Protein AF-A0A9D1JEL5-F1 (afdb_monomer_lite)

Foldseek 3Di:
DALVVCCVVVVPHSVLVVVCVVLQQPVVQQDPVRDHDPDPVVVVLVVVVVVLVVLVHDSVVNSVVSVCVVVVNADPVNVVVVVVVSVVSSVVVVVVVVVVVVVVVVVVVVVPDD

Sequence (114 aa):
MTKEQASEHFGVSLTKLQFYEAQGLFDCHKQPDGRINYDDELMDYIGIINVLMEAGAEMDTLRKFMQKLMQSAVTKEEKLRYLRKQRKRLLEDIHSKQKFLDQLDYLIFTEEKP

InterPro domains:
  IPR000551 MerR-type HTH domain [PF13411] (1-68)
  IPR009061 Putative DNA-binding domain superfamily [SSF46955] (1-108)

Structure (mmCIF, N/CA/C/O backbone):
data_AF-A0A9D1JEL5-F1
#
_entry.id   AF-A0A9D1JEL5-F1
#
loop_
_atom_site.group_PDB
_atom_site.id
_atom_site.type_symbol
_atom_site.label_atom_id
_atom_site.label_alt_id
_atom_site.label_comp_id
_atom_site.label_asym_id
_atom_site.label_entity_id
_atom_site.label_seq_id
_atom_site.pdbx_PDB_ins_code
_atom_site.Cartn_x
_atom_site.Cartn_y
_atom_site.Cartn_z
_atom_site.occupancy
_atom_site.B_iso_or_equiv
_atom_site.auth_seq_id
_atom_site.auth_comp_id
_atom_site.auth_asym_id
_atom_site.auth_atom_id
_atom_site.pdbx_PDB_model_num
ATOM 1 N N . MET A 1 1 ? -4.332 3.490 -21.611 1.00 89.00 1 MET A N 1
ATOM 2 C CA . MET A 1 1 ? -5.460 4.437 -21.425 1.00 89.00 1 MET A CA 1
ATOM 3 C C . MET A 1 1 ? -4.976 5.713 -20.739 1.00 89.00 1 MET A C 1
ATOM 5 O O . MET A 1 1 ? -3.860 5.716 -20.221 1.00 89.00 1 MET A O 1
ATOM 9 N N . THR A 1 2 ? -5.773 6.793 -20.734 1.00 89.62 2 THR A N 1
ATOM 10 C CA . THR A 1 2 ? -5.482 7.968 -19.884 1.00 89.62 2 THR A CA 1
ATOM 11 C C . THR A 1 2 ? -5.783 7.664 -18.416 1.00 89.62 2 THR A C 1
ATOM 13 O O . THR A 1 2 ? -6.461 6.686 -18.095 1.00 89.62 2 THR A O 1
ATOM 16 N N . LYS A 1 3 ? -5.295 8.515 -17.511 1.00 91.31 3 LYS A N 1
ATOM 17 C CA . LYS A 1 3 ? -5.520 8.374 -16.069 1.00 91.31 3 LYS A CA 1
ATOM 18 C C . LYS A 1 3 ? -7.006 8.454 -15.697 1.00 91.31 3 LYS A C 1
ATOM 20 O O . LYS A 1 3 ? -7.461 7.726 -14.823 1.00 91.31 3 LYS A O 1
ATOM 25 N N . GLU A 1 4 ? -7.763 9.317 -16.369 1.00 93.00 4 GLU A N 1
ATOM 26 C CA . GLU A 1 4 ? -9.205 9.496 -16.169 1.00 93.00 4 GLU A CA 1
ATOM 27 C C . GLU A 1 4 ? -9.963 8.232 -16.583 1.00 93.00 4 GLU A C 1
ATOM 29 O O . GLU A 1 4 ? -10.760 7.708 -15.809 1.00 93.00 4 GLU A O 1
ATOM 34 N N . GLN A 1 5 ? -9.631 7.688 -17.757 1.00 91.25 5 GLN A N 1
ATOM 35 C CA . GLN A 1 5 ? -10.207 6.437 -18.252 1.00 91.25 5 GLN A CA 1
ATOM 36 C C . GLN A 1 5 ? -9.872 5.260 -17.329 1.00 91.25 5 GLN A C 1
ATOM 38 O O . GLN A 1 5 ? -10.727 4.423 -17.060 1.00 91.25 5 GLN A O 1
ATOM 43 N N . ALA A 1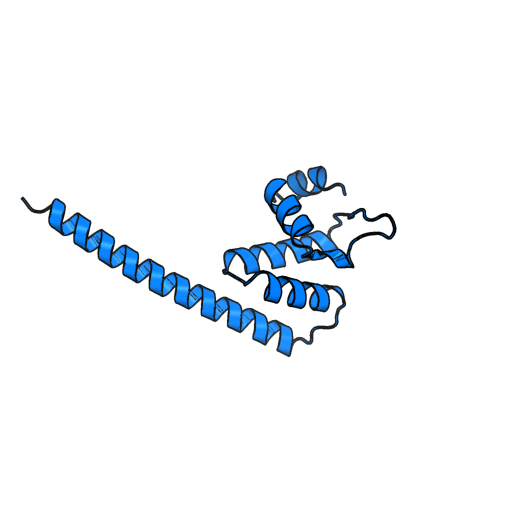 6 ? -8.640 5.195 -16.819 1.00 90.69 6 ALA A N 1
ATOM 44 C CA . ALA A 1 6 ? -8.238 4.166 -15.864 1.00 90.69 6 ALA A CA 1
ATOM 45 C C . ALA A 1 6 ? -8.978 4.286 -14.527 1.00 90.69 6 ALA A C 1
ATOM 47 O O . ALA A 1 6 ? -9.378 3.275 -13.951 1.00 90.69 6 ALA A O 1
ATOM 48 N N . SER A 1 7 ? -9.200 5.514 -14.050 1.00 92.69 7 SER A N 1
ATOM 49 C CA . SER A 1 7 ? -9.979 5.757 -12.837 1.00 92.69 7 SER A CA 1
ATOM 50 C C . SER A 1 7 ? -11.408 5.225 -12.966 1.00 92.69 7 SER A C 1
ATOM 52 O O . SER A 1 7 ? -11.887 4.529 -12.072 1.00 92.69 7 SER A O 1
ATOM 54 N N . GLU A 1 8 ? -12.056 5.502 -14.097 1.00 90.94 8 GLU A N 1
ATOM 55 C CA . GLU A 1 8 ? -13.419 5.054 -14.385 1.00 90.94 8 GLU A CA 1
ATOM 56 C C . GLU A 1 8 ? -13.501 3.535 -14.592 1.00 90.94 8 GLU A C 1
ATOM 58 O O . GLU A 1 8 ? -14.354 2.876 -14.003 1.00 90.94 8 GLU A O 1
ATOM 63 N N . HIS A 1 9 ? -12.583 2.962 -15.373 1.00 87.06 9 HIS A N 1
ATOM 64 C CA . HIS A 1 9 ? -12.621 1.547 -15.740 1.00 87.06 9 HIS A CA 1
ATOM 65 C C . HIS A 1 9 ? -12.314 0.603 -14.568 1.00 87.06 9 HIS A C 1
ATOM 67 O O . HIS A 1 9 ? -12.937 -0.448 -14.443 1.00 87.06 9 HIS A O 1
ATOM 73 N N . PHE A 1 10 ? -11.371 0.974 -13.696 1.00 84.81 10 PHE A N 1
ATOM 74 C CA . PHE A 1 10 ? -10.895 0.109 -12.609 1.00 84.81 10 PHE A CA 1
ATOM 75 C C . PHE A 1 10 ? -11.403 0.530 -11.221 1.00 84.81 10 PHE A C 1
ATOM 77 O O . PHE A 1 10 ? -11.057 -0.099 -10.221 1.00 84.81 10 PHE A O 1
ATOM 84 N N . GLY A 1 11 ? -12.195 1.605 -11.128 1.00 85.38 11 GLY A N 1
ATOM 85 C CA . GLY A 1 11 ? -12.774 2.082 -9.868 1.00 85.38 11 GLY A CA 1
ATOM 86 C C . GLY A 1 11 ? -11.756 2.631 -8.859 1.00 85.38 11 GLY A C 1
ATOM 87 O O . GLY A 1 11 ? -12.063 2.766 -7.674 1.00 85.38 11 GLY A O 1
ATOM 88 N N . VAL A 1 12 ? -10.534 2.949 -9.297 1.00 87.31 12 VAL A N 1
ATOM 89 C CA . VAL A 1 12 ? -9.517 3.607 -8.463 1.00 87.31 12 VAL A CA 1
ATOM 90 C C . VAL A 1 12 ? -9.698 5.111 -8.584 1.00 87.31 12 VAL A C 1
ATOM 92 O O . VAL A 1 12 ? -9.738 5.635 -9.691 1.00 87.31 12 VAL A O 1
ATOM 95 N N . SER A 1 13 ? -9.786 5.842 -7.472 1.00 92.88 13 SER A N 1
ATOM 96 C CA . SER A 1 13 ? -10.026 7.287 -7.545 1.00 92.88 13 SER A CA 1
ATOM 97 C C . SER A 1 13 ? -8.886 8.029 -8.252 1.00 92.88 13 SER A C 1
ATOM 99 O O . SER A 1 13 ? -7.703 7.734 -8.051 1.00 92.88 13 SER A O 1
ATOM 101 N N . LEU A 1 14 ? -9.240 9.050 -9.037 1.00 94.25 14 LEU A N 1
ATOM 102 C CA . LEU A 1 14 ? -8.273 9.881 -9.756 1.00 94.25 14 LEU A CA 1
ATOM 103 C C . LEU A 1 14 ? -7.215 10.474 -8.811 1.00 94.25 14 LEU A C 1
ATOM 105 O O . LEU A 1 14 ? -6.029 10.497 -9.138 1.00 94.25 14 LEU A O 1
ATOM 109 N N . THR A 1 15 ? -7.625 10.880 -7.608 1.00 94.88 15 THR A N 1
ATOM 110 C CA . THR A 1 15 ? -6.732 11.404 -6.567 1.00 94.88 15 THR A CA 1
ATOM 111 C C . THR A 1 15 ? -5.711 10.366 -6.098 1.00 94.88 15 THR A C 1
ATOM 113 O O . THR A 1 15 ? -4.547 10.712 -5.908 1.00 94.88 15 THR A O 1
ATOM 116 N N . LYS A 1 16 ? -6.098 9.087 -5.951 1.00 93.38 16 LYS A N 1
ATOM 117 C CA . LYS A 1 16 ? -5.151 8.012 -5.608 1.00 93.38 16 LYS A CA 1
ATOM 118 C C . LYS A 1 16 ? -4.128 7.807 -6.723 1.00 93.38 16 LYS A C 1
ATOM 120 O O . LYS A 1 16 ? -2.936 7.734 -6.438 1.00 93.38 16 LYS A O 1
ATOM 125 N N . LEU A 1 17 ? -4.570 7.783 -7.982 1.00 93.81 17 LEU A N 1
ATOM 126 C CA . LEU A 1 17 ? -3.667 7.647 -9.130 1.00 93.81 17 LEU A CA 1
ATOM 127 C C . LEU A 1 17 ? -2.674 8.813 -9.216 1.00 93.81 17 LEU A C 1
ATOM 129 O O . LEU A 1 17 ? -1.477 8.582 -9.366 1.00 93.81 17 LEU A O 1
ATOM 133 N N . GLN A 1 18 ? -3.153 10.051 -9.054 1.00 94.00 18 GLN A N 1
ATOM 134 C CA . GLN A 1 18 ? -2.310 11.252 -9.003 1.00 94.00 18 GLN A CA 1
ATOM 135 C C . GLN A 1 18 ? -1.302 11.197 -7.855 1.00 94.00 18 GLN A C 1
ATOM 137 O O . GLN A 1 18 ? -0.140 11.554 -8.032 1.00 94.00 18 GLN A O 1
ATOM 142 N N . PHE A 1 19 ? -1.733 10.736 -6.681 1.00 95.00 19 PHE A N 1
ATOM 143 C CA . PHE A 1 19 ? -0.851 10.585 -5.534 1.00 95.00 19 PHE A CA 1
ATOM 144 C C . PHE A 1 19 ? 0.247 9.549 -5.803 1.00 95.00 19 PHE A C 1
ATOM 146 O O . PHE A 1 19 ? 1.420 9.843 -5.593 1.00 95.00 19 PHE A O 1
ATOM 153 N N . TYR A 1 20 ? -0.094 8.365 -6.315 1.00 95.00 20 TYR A N 1
ATOM 154 C CA . TYR A 1 20 ? 0.896 7.328 -6.621 1.00 95.00 20 TYR A CA 1
ATOM 155 C C . TYR A 1 20 ? 1.884 7.753 -7.713 1.00 95.00 20 TYR A C 1
ATOM 157 O O . TYR A 1 20 ? 3.078 7.470 -7.598 1.00 95.00 20 TYR A O 1
ATOM 165 N N . GLU A 1 21 ? 1.398 8.474 -8.725 1.00 93.81 21 GLU A N 1
ATOM 166 C CA . GLU A 1 21 ? 2.217 9.084 -9.774 1.00 93.81 21 GLU A CA 1
ATOM 167 C C . GLU A 1 21 ? 3.196 10.115 -9.188 1.00 93.81 21 GLU A C 1
ATOM 169 O O . GLU A 1 21 ? 4.397 10.038 -9.434 1.00 93.81 21 GLU A O 1
ATOM 174 N N . ALA A 1 22 ? 2.718 11.031 -8.338 1.00 94.00 22 ALA A N 1
ATOM 175 C CA . ALA A 1 22 ? 3.558 12.032 -7.674 1.00 94.00 22 ALA A CA 1
ATOM 176 C C . ALA A 1 22 ? 4.598 11.407 -6.727 1.00 94.00 22 ALA A C 1
ATOM 178 O O . ALA A 1 22 ? 5.690 11.943 -6.550 1.00 94.00 22 ALA A O 1
ATOM 179 N N . GLN A 1 23 ? 4.273 10.258 -6.129 1.00 95.19 23 GLN A N 1
ATOM 180 C CA . GLN A 1 23 ? 5.198 9.482 -5.305 1.00 95.19 23 GLN A CA 1
ATOM 181 C C . GLN A 1 23 ? 6.134 8.578 -6.118 1.00 95.19 23 GLN A C 1
ATOM 183 O O . GLN A 1 23 ? 6.950 7.877 -5.517 1.00 95.19 23 GLN A O 1
ATOM 188 N N . GLY A 1 24 ? 6.041 8.574 -7.449 1.00 94.25 24 GLY A N 1
ATOM 189 C CA . GLY A 1 24 ? 6.926 7.828 -8.340 1.00 94.25 24 GLY A CA 1
ATOM 190 C C . GLY A 1 24 ? 6.837 6.307 -8.195 1.00 94.25 24 GLY A C 1
ATOM 191 O O . GLY A 1 24 ? 7.835 5.610 -8.373 1.00 94.25 24 GLY A O 1
ATOM 192 N N . LEU A 1 25 ? 5.670 5.771 -7.816 1.00 95.81 25 LEU A N 1
ATOM 193 C CA . LEU A 1 25 ? 5.502 4.340 -7.512 1.00 95.81 25 LEU A CA 1
ATOM 194 C C . LEU A 1 25 ? 5.556 3.423 -8.742 1.00 95.81 25 LEU A C 1
ATOM 196 O O . LEU A 1 25 ? 5.749 2.219 -8.591 1.00 95.81 25 LEU A O 1
ATOM 200 N N . PHE A 1 26 ? 5.405 3.991 -9.935 1.00 94.19 26 PHE A N 1
ATOM 201 C CA . PHE A 1 26 ? 5.440 3.290 -11.220 1.00 94.19 26 PHE A CA 1
ATOM 202 C C . PHE A 1 26 ? 6.206 4.092 -12.282 1.00 94.19 26 PHE A C 1
ATOM 204 O O . PHE A 1 26 ? 5.913 4.019 -13.471 1.00 94.19 26 PHE A O 1
ATOM 211 N N . ASP A 1 27 ? 7.218 4.858 -11.866 1.00 91.00 27 ASP A N 1
ATOM 212 C CA . ASP A 1 27 ? 7.997 5.713 -12.772 1.00 91.00 27 ASP A CA 1
ATOM 213 C C . ASP A 1 27 ? 8.724 4.945 -13.882 1.00 91.00 27 ASP A C 1
ATOM 215 O O . ASP A 1 27 ? 9.002 5.513 -14.933 1.00 91.00 27 ASP A O 1
ATOM 219 N N . CYS A 1 28 ? 8.989 3.649 -13.703 1.00 85.75 28 CYS A N 1
ATOM 220 C CA . CYS A 1 28 ? 9.545 2.807 -14.763 1.00 85.75 28 CYS A CA 1
ATOM 221 C C . CYS A 1 28 ? 8.559 2.510 -15.906 1.00 85.75 28 CYS A C 1
ATOM 223 O O . CYS A 1 28 ? 8.998 2.018 -16.940 1.00 85.75 28 CYS A O 1
ATOM 225 N N . HIS A 1 29 ? 7.269 2.827 -15.747 1.00 86.88 29 HIS A N 1
ATOM 226 C CA . HIS A 1 29 ? 6.264 2.783 -16.816 1.00 86.88 29 HIS A CA 1
ATOM 227 C C . HIS A 1 29 ? 6.051 4.141 -17.510 1.00 86.88 29 HIS A C 1
ATOM 229 O O . HIS A 1 29 ? 5.190 4.256 -18.384 1.00 86.88 29 HIS A O 1
ATOM 235 N N . LYS A 1 30 ? 6.828 5.178 -17.158 1.00 89.94 30 LYS A N 1
ATOM 236 C CA . LYS A 1 30 ? 6.840 6.433 -17.921 1.00 89.94 30 LYS A CA 1
ATOM 237 C C . LYS A 1 30 ? 7.426 6.193 -19.311 1.00 89.94 30 LYS A C 1
ATOM 239 O O . LYS A 1 30 ? 8.498 5.610 -19.468 1.00 89.94 30 LYS A O 1
ATOM 244 N N . GLN A 1 31 ? 6.721 6.680 -20.320 1.00 88.19 31 GLN A N 1
ATOM 245 C CA . GLN A 1 31 ? 7.180 6.743 -21.698 1.00 88.19 31 GLN A CA 1
ATOM 246 C C . GLN A 1 31 ? 8.330 7.760 -21.833 1.00 88.19 31 GLN A C 1
ATOM 248 O O . GLN A 1 31 ? 8.502 8.617 -20.960 1.00 88.19 31 GLN A O 1
ATOM 253 N N . PRO A 1 32 ? 9.114 7.717 -22.929 1.00 87.94 32 PRO A N 1
ATOM 254 C CA . PRO A 1 32 ? 10.216 8.658 -23.148 1.00 87.94 32 PRO A CA 1
ATOM 255 C C . PRO A 1 32 ? 9.805 10.139 -23.142 1.00 87.94 32 PRO A C 1
ATOM 257 O O . PRO A 1 32 ? 10.627 10.999 -22.838 1.00 87.94 32 PRO A O 1
ATOM 260 N N . ASP A 1 33 ? 8.545 10.442 -23.463 1.00 89.94 33 ASP A N 1
ATOM 261 C CA . ASP A 1 33 ? 7.970 11.792 -23.429 1.00 89.94 33 ASP A CA 1
ATOM 262 C C . ASP A 1 33 ? 7.458 12.210 -22.032 1.00 89.94 33 ASP A C 1
ATOM 264 O O . ASP A 1 33 ? 6.923 13.306 -21.863 1.00 89.94 33 ASP A O 1
ATOM 268 N N . GLY A 1 34 ? 7.620 11.343 -21.028 1.00 85.06 34 GLY A N 1
ATOM 269 C CA . GLY A 1 34 ? 7.200 11.551 -19.646 1.00 85.06 34 GLY A CA 1
ATOM 270 C C . GLY A 1 34 ? 5.748 11.173 -19.347 1.00 85.06 34 GLY A C 1
ATOM 271 O O . GLY A 1 34 ? 5.342 11.264 -18.187 1.00 85.06 34 GLY A O 1
ATOM 272 N N . ARG A 1 35 ? 4.960 10.743 -20.342 1.00 88.69 35 ARG A N 1
ATOM 273 C CA . ARG A 1 35 ? 3.569 10.310 -20.139 1.00 88.69 35 ARG A CA 1
ATOM 274 C C . ARG A 1 35 ? 3.495 8.893 -19.586 1.00 88.69 35 ARG A C 1
ATOM 276 O O . ARG A 1 35 ? 4.423 8.105 -19.723 1.00 88.69 35 ARG A O 1
ATOM 283 N N . ILE A 1 36 ? 2.362 8.553 -18.981 1.00 90.81 36 ILE A N 1
ATOM 284 C CA . ILE A 1 36 ? 2.100 7.215 -18.445 1.00 90.81 36 ILE A CA 1
ATOM 285 C C . ILE A 1 36 ? 0.922 6.622 -19.204 1.00 90.81 36 ILE A C 1
ATOM 287 O O . ILE A 1 36 ? -0.148 7.230 -19.278 1.00 90.81 36 ILE A O 1
ATOM 291 N N . ASN A 1 37 ? 1.129 5.438 -19.776 1.00 90.19 37 ASN A N 1
ATOM 292 C CA . ASN A 1 37 ? 0.048 4.646 -20.339 1.00 90.19 37 ASN A CA 1
ATOM 293 C C . ASN A 1 37 ? -0.516 3.742 -19.243 1.00 90.19 37 ASN A C 1
ATOM 295 O O . ASN A 1 37 ? 0.185 2.871 -18.746 1.00 90.19 37 ASN A O 1
ATOM 299 N N . TYR A 1 38 ? -1.781 3.946 -18.882 1.00 91.75 38 TYR A N 1
ATOM 300 C CA . TYR A 1 38 ? -2.494 3.058 -17.967 1.00 91.75 38 TYR A CA 1
ATOM 301 C C . TYR A 1 38 ? -3.051 1.876 -18.756 1.00 91.75 38 TYR A C 1
ATOM 303 O O . TYR A 1 38 ? -4.184 1.931 -19.233 1.00 91.75 38 TYR A O 1
ATOM 311 N N . ASP A 1 39 ? -2.212 0.885 -19.023 1.00 92.12 39 ASP A N 1
ATOM 312 C CA . ASP A 1 39 ? -2.608 -0.410 -19.579 1.00 92.12 39 ASP A CA 1
ATOM 313 C C . ASP A 1 39 ? -2.920 -1.417 -18.466 1.00 92.12 39 ASP A C 1
ATOM 315 O O . ASP A 1 39 ? -2.723 -1.142 -17.282 1.00 92.12 39 ASP A O 1
ATOM 319 N N . ASP A 1 40 ? -3.434 -2.582 -18.854 1.00 91.31 40 ASP A N 1
ATOM 320 C CA . ASP A 1 40 ? -3.851 -3.627 -17.917 1.00 91.31 40 ASP A CA 1
ATOM 321 C C . ASP A 1 40 ? -2.695 -4.081 -17.007 1.00 91.31 40 ASP A C 1
ATOM 323 O O . ASP A 1 40 ? -2.895 -4.294 -15.812 1.00 91.31 40 ASP A O 1
ATOM 327 N N . GLU A 1 41 ? -1.468 -4.138 -17.535 1.00 92.94 41 GLU A N 1
ATOM 328 C CA . GLU A 1 41 ? -0.274 -4.497 -16.764 1.00 92.94 41 GLU A CA 1
ATOM 329 C C . GLU A 1 41 ? 0.029 -3.464 -15.669 1.00 92.94 41 GLU A C 1
ATOM 331 O O . GLU A 1 41 ? 0.211 -3.825 -14.500 1.00 92.94 41 GLU A O 1
ATOM 336 N N . LEU A 1 42 ? 0.035 -2.166 -15.999 1.00 94.19 42 LEU A N 1
ATOM 337 C CA . LEU A 1 42 ? 0.198 -1.127 -14.983 1.00 94.19 42 LEU A CA 1
ATOM 338 C C . LEU A 1 42 ? -0.926 -1.191 -13.938 1.00 94.19 42 LEU A C 1
ATOM 340 O O . LEU A 1 42 ? -0.685 -0.955 -12.749 1.00 94.19 42 LEU A O 1
ATOM 344 N N . MET A 1 43 ? -2.146 -1.528 -14.351 1.00 93.56 43 MET A N 1
ATOM 345 C CA . MET A 1 43 ? -3.285 -1.616 -13.442 1.00 93.56 43 MET A CA 1
ATOM 346 C C . MET A 1 43 ? -3.185 -2.798 -12.473 1.00 93.56 43 MET A C 1
ATOM 348 O O . MET A 1 43 ? -3.492 -2.622 -11.288 1.00 93.56 43 MET A O 1
ATOM 352 N N . ASP A 1 44 ? -2.641 -3.938 -12.899 1.00 93.56 44 ASP A N 1
ATOM 353 C CA . ASP A 1 44 ? -2.292 -5.045 -11.999 1.00 93.56 44 ASP A CA 1
ATOM 354 C C . ASP A 1 44 ? -1.292 -4.594 -10.922 1.00 93.56 44 ASP A C 1
ATOM 356 O O . ASP A 1 44 ? -1.456 -4.873 -9.725 1.00 93.56 44 ASP A O 1
ATOM 360 N N . TYR A 1 45 ? -0.272 -3.822 -11.312 1.00 95.44 45 TYR A N 1
ATOM 361 C CA . TYR A 1 45 ? 0.680 -3.258 -10.358 1.00 95.44 45 TYR A CA 1
ATOM 362 C C . TYR A 1 45 ? 0.057 -2.217 -9.425 1.00 95.44 45 TYR A C 1
ATOM 364 O O . TYR A 1 45 ? 0.399 -2.182 -8.239 1.00 95.44 45 TYR A O 1
ATOM 372 N N . ILE A 1 46 ? -0.868 -1.390 -9.914 1.00 95.38 46 ILE A N 1
ATOM 373 C CA . ILE A 1 46 ? -1.612 -0.435 -9.083 1.00 95.38 46 ILE A CA 1
ATOM 374 C C . ILE A 1 46 ? -2.468 -1.170 -8.047 1.00 95.38 46 ILE A C 1
ATOM 376 O O . ILE A 1 46 ? -2.537 -0.727 -6.899 1.00 95.38 46 ILE A O 1
ATOM 380 N N . GLY A 1 47 ? -3.043 -2.326 -8.389 1.00 94.19 47 GLY A N 1
ATOM 381 C CA . GLY A 1 47 ? -3.720 -3.196 -7.426 1.00 94.19 47 GLY A CA 1
ATOM 382 C C . GLY A 1 47 ? -2.797 -3.618 -6.277 1.00 94.19 47 GLY A C 1
ATOM 383 O O . GLY A 1 47 ? -3.155 -3.496 -5.102 1.00 94.19 47 GLY A O 1
ATOM 384 N N . ILE A 1 48 ? -1.566 -4.030 -6.601 1.00 95.38 48 ILE A N 1
ATOM 385 C CA . ILE A 1 48 ? -0.539 -4.371 -5.604 1.00 95.38 48 ILE A CA 1
ATOM 386 C C . ILE A 1 48 ? -0.179 -3.147 -4.751 1.00 95.38 48 ILE A C 1
ATOM 388 O O . ILE A 1 48 ? -0.138 -3.251 -3.524 1.00 95.38 48 ILE A O 1
ATOM 392 N N . ILE A 1 49 ? 0.048 -1.986 -5.373 1.00 95.94 49 ILE A N 1
ATOM 393 C CA . ILE A 1 49 ? 0.341 -0.727 -4.672 1.00 95.94 49 ILE A CA 1
ATOM 394 C C . ILE A 1 49 ? -0.763 -0.401 -3.670 1.00 95.94 49 ILE A C 1
ATOM 396 O O . ILE A 1 49 ? -0.460 -0.100 -2.517 1.00 95.94 49 ILE A O 1
ATOM 400 N N . ASN A 1 50 ? -2.026 -0.496 -4.086 1.00 94.00 50 ASN A N 1
ATOM 401 C CA . ASN A 1 50 ? -3.169 -0.162 -3.248 1.00 94.00 50 ASN A CA 1
ATOM 402 C C . ASN A 1 50 ? -3.218 -1.076 -2.013 1.00 94.00 50 ASN A C 1
ATOM 404 O O . ASN A 1 50 ? -3.251 -0.580 -0.893 1.00 94.00 50 ASN A O 1
ATOM 408 N N . VAL A 1 51 ? -3.093 -2.398 -2.188 1.00 94.31 51 VAL A N 1
ATOM 409 C CA . VAL A 1 51 ? -3.056 -3.346 -1.056 1.00 94.31 51 VAL A CA 1
ATOM 410 C C . VAL A 1 51 ? -1.912 -3.035 -0.091 1.00 94.31 51 VAL A C 1
ATOM 412 O O . VAL A 1 51 ? -2.102 -3.057 1.122 1.00 94.31 51 VAL A O 1
ATOM 415 N N . LEU A 1 52 ? -0.716 -2.745 -0.606 1.00 95.94 52 LEU A N 1
ATOM 416 C CA . LEU A 1 52 ? 0.452 -2.491 0.236 1.00 95.94 52 LEU A CA 1
ATOM 417 C C . LEU A 1 52 ? 0.348 -1.156 0.975 1.00 95.94 52 LEU A C 1
ATOM 419 O O . LEU A 1 52 ? 0.709 -1.091 2.147 1.00 95.94 52 LEU A O 1
ATOM 423 N N . MET A 1 53 ? -0.171 -0.117 0.322 1.00 93.81 53 MET A N 1
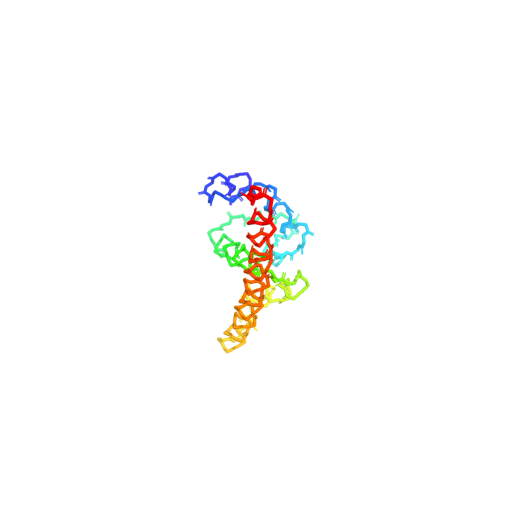ATOM 424 C CA . MET A 1 53 ? -0.433 1.181 0.943 1.00 93.81 53 MET A CA 1
ATOM 425 C C . MET A 1 53 ? -1.456 1.071 2.075 1.00 93.81 53 MET A C 1
ATOM 427 O O . MET A 1 53 ? -1.189 1.556 3.171 1.00 93.81 53 MET A O 1
ATOM 431 N N . GLU A 1 54 ? -2.578 0.385 1.845 1.00 90.88 54 GLU A N 1
ATOM 432 C CA . GLU A 1 54 ? -3.618 0.168 2.864 1.00 90.88 54 GLU A CA 1
ATOM 433 C C . GLU A 1 54 ? -3.123 -0.745 4.003 1.00 90.88 54 GLU A C 1
ATOM 435 O O . GLU A 1 54 ? -3.491 -0.563 5.160 1.00 90.88 54 GLU A O 1
ATOM 440 N N . ALA A 1 55 ? -2.203 -1.676 3.716 1.00 92.31 55 ALA A N 1
ATOM 441 C CA . ALA A 1 55 ? -1.496 -2.460 4.735 1.00 92.31 55 ALA A CA 1
ATOM 442 C C . ALA A 1 55 ? -0.451 -1.645 5.529 1.00 92.31 55 ALA A C 1
ATOM 444 O O . ALA A 1 55 ? 0.251 -2.192 6.386 1.00 92.31 55 ALA A O 1
ATOM 445 N N . GLY A 1 56 ? -0.319 -0.349 5.236 1.00 91.25 56 GLY A N 1
ATOM 446 C CA . GLY A 1 56 ? 0.583 0.567 5.916 1.00 91.25 56 GLY A CA 1
ATOM 447 C C . GLY A 1 56 ? 2.029 0.460 5.448 1.00 91.25 56 GLY A C 1
ATOM 448 O O . GLY A 1 56 ? 2.929 0.719 6.239 1.00 91.25 56 GLY A O 1
ATOM 449 N N . ALA A 1 57 ? 2.310 0.053 4.208 1.00 95.12 57 ALA A N 1
ATOM 450 C CA . ALA A 1 57 ? 3.676 0.053 3.690 1.00 95.12 57 ALA A CA 1
ATOM 451 C C . ALA A 1 57 ? 4.286 1.465 3.727 1.00 95.12 57 ALA A C 1
ATOM 453 O O . ALA A 1 57 ? 3.639 2.467 3.436 1.00 95.12 57 ALA A O 1
ATOM 454 N N . GLU A 1 58 ? 5.567 1.549 4.088 1.00 94.69 58 GLU A N 1
ATOM 455 C CA . GLU A 1 58 ? 6.291 2.819 4.074 1.00 94.69 58 GLU A CA 1
ATOM 456 C C . GLU A 1 58 ? 6.651 3.202 2.638 1.00 94.69 58 GLU A C 1
ATOM 458 O O . GLU A 1 58 ? 7.203 2.372 1.906 1.00 94.69 58 GLU A O 1
ATOM 463 N N . MET A 1 59 ? 6.392 4.459 2.272 1.00 94.75 59 MET A N 1
ATOM 464 C CA . MET A 1 59 ? 6.468 4.953 0.896 1.00 94.75 59 MET A CA 1
ATOM 465 C C . MET A 1 59 ? 7.800 4.633 0.207 1.00 94.75 59 MET A C 1
ATOM 467 O O . MET A 1 59 ? 7.811 4.037 -0.868 1.00 94.75 59 MET A O 1
ATOM 471 N N . ASP A 1 60 ? 8.930 4.931 0.849 1.00 94.62 60 ASP A N 1
ATOM 472 C CA . ASP A 1 60 ? 10.253 4.691 0.260 1.00 94.62 60 ASP A CA 1
ATOM 473 C C . ASP A 1 60 ? 10.548 3.202 0.059 1.00 94.62 60 ASP A C 1
ATOM 475 O O . ASP A 1 60 ? 11.164 2.796 -0.933 1.00 94.62 60 ASP A O 1
ATOM 479 N N . THR A 1 61 ? 10.102 2.360 0.994 1.00 95.06 61 THR A N 1
ATOM 480 C CA . THR A 1 61 ? 10.276 0.907 0.881 1.00 95.06 61 THR A CA 1
ATOM 481 C C . THR A 1 61 ? 9.376 0.318 -0.197 1.00 95.06 61 THR A C 1
ATOM 483 O O . THR A 1 61 ? 9.802 -0.594 -0.906 1.00 95.06 61 THR A O 1
ATOM 486 N N . LEU A 1 62 ? 8.157 0.848 -0.338 1.00 96.62 62 LEU A N 1
ATOM 487 C CA . LEU A 1 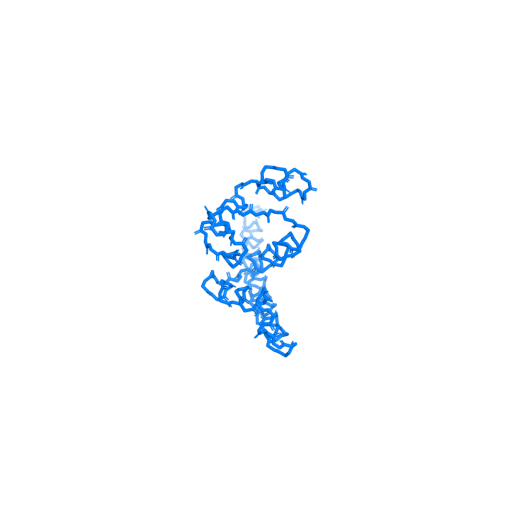62 ? 7.208 0.458 -1.370 1.00 96.62 62 LEU A CA 1
ATOM 488 C C . LEU A 1 62 ? 7.721 0.859 -2.750 1.00 96.62 62 LEU A C 1
ATOM 490 O O . LEU A 1 62 ? 7.791 0.003 -3.625 1.00 96.62 62 LEU A O 1
ATOM 494 N N . ARG A 1 63 ? 8.174 2.106 -2.927 1.00 96.12 63 ARG A N 1
ATOM 495 C CA . ARG A 1 63 ? 8.743 2.598 -4.190 1.00 96.12 63 ARG A CA 1
ATOM 496 C C . ARG A 1 63 ? 9.881 1.704 -4.679 1.00 96.12 63 ARG A C 1
ATOM 498 O O . ARG A 1 63 ? 9.850 1.226 -5.808 1.00 96.12 63 ARG A O 1
ATOM 505 N N . LYS A 1 64 ? 10.856 1.410 -3.808 1.00 94.75 64 LYS A N 1
ATOM 506 C CA . LYS A 1 64 ? 11.994 0.531 -4.141 1.00 94.75 64 LYS A CA 1
ATOM 507 C C . LYS A 1 64 ? 11.550 -0.890 -4.488 1.00 94.75 64 LYS A C 1
ATOM 509 O O . LYS A 1 64 ? 12.132 -1.516 -5.371 1.00 94.75 64 LYS A O 1
ATOM 514 N N . PHE A 1 65 ? 10.552 -1.417 -3.779 1.00 96.06 65 PHE A N 1
ATOM 515 C CA . PHE A 1 65 ? 10.003 -2.741 -4.057 1.00 96.06 65 PHE A CA 1
ATOM 516 C C . PHE A 1 65 ? 9.290 -2.783 -5.414 1.00 96.06 65 PHE A C 1
ATOM 518 O O . PHE A 1 65 ? 9.591 -3.667 -6.212 1.00 96.06 65 PHE A O 1
ATOM 525 N N . MET A 1 66 ? 8.412 -1.816 -5.698 1.00 96.06 66 MET A N 1
ATOM 526 C CA . MET A 1 66 ? 7.662 -1.743 -6.955 1.00 96.06 66 MET A CA 1
ATOM 527 C C . MET A 1 66 ? 8.580 -1.547 -8.158 1.00 96.06 66 MET A C 1
ATOM 529 O O . MET A 1 66 ? 8.431 -2.265 -9.141 1.00 96.06 66 MET A O 1
ATOM 533 N N . GLN A 1 67 ? 9.594 -0.684 -8.043 1.00 94.50 67 GLN A N 1
ATOM 534 C CA . GLN A 1 67 ? 10.599 -0.495 -9.090 1.00 94.50 67 GLN A CA 1
ATOM 535 C C . GLN A 1 67 ? 11.265 -1.821 -9.478 1.00 94.50 67 GLN A C 1
ATOM 537 O O . GLN A 1 67 ? 11.325 -2.167 -10.655 1.00 94.50 67 GLN A O 1
ATOM 542 N N . LYS A 1 68 ? 11.734 -2.599 -8.494 1.00 94.94 68 LYS A N 1
ATOM 543 C CA . LYS A 1 68 ? 12.330 -3.912 -8.772 1.00 94.94 68 LYS A CA 1
ATOM 544 C C . LYS A 1 68 ? 11.300 -4.898 -9.322 1.00 94.94 68 LYS A C 1
ATOM 546 O O . LYS A 1 68 ? 11.641 -5.711 -10.174 1.00 94.94 68 LYS A O 1
ATOM 551 N N . LEU A 1 69 ? 10.069 -4.868 -8.805 1.00 94.81 69 LEU A N 1
ATOM 552 C CA . LEU A 1 69 ? 9.009 -5.799 -9.186 1.00 94.81 69 LEU A CA 1
ATOM 553 C C . LEU A 1 69 ? 8.624 -5.632 -10.662 1.00 94.81 69 LEU A C 1
ATOM 555 O O . LEU A 1 69 ? 8.539 -6.629 -11.371 1.00 94.81 69 LEU A O 1
ATOM 559 N N . MET A 1 70 ? 8.447 -4.391 -11.117 1.00 94.00 70 MET A N 1
ATOM 560 C CA . MET A 1 70 ? 8.128 -4.048 -12.509 1.00 94.00 70 MET A CA 1
ATOM 561 C C . MET A 1 70 ? 9.299 -4.338 -13.457 1.00 94.00 70 MET A C 1
ATOM 563 O O . MET A 1 70 ? 9.106 -4.733 -14.598 1.00 94.00 70 MET A O 1
ATOM 567 N N . GLN A 1 71 ? 10.537 -4.233 -12.970 1.00 92.88 71 GLN A N 1
ATOM 568 C CA . GLN A 1 71 ? 11.736 -4.612 -13.728 1.00 92.88 71 GLN A CA 1
ATOM 569 C C . GLN A 1 71 ? 12.012 -6.125 -13.725 1.00 92.88 71 GLN A C 1
ATOM 571 O O . GLN A 1 71 ? 13.072 -6.552 -14.176 1.00 92.88 71 GLN A O 1
ATOM 576 N N . SER A 1 72 ? 11.105 -6.947 -13.178 1.00 91.88 72 SER A N 1
ATOM 577 C CA . SER A 1 72 ? 11.304 -8.395 -13.003 1.00 91.88 72 SER A CA 1
ATOM 578 C C . SER A 1 72 ? 12.589 -8.763 -12.236 1.00 91.88 72 SER A C 1
ATOM 580 O O . SER A 1 72 ? 13.111 -9.868 -12.353 1.00 91.88 72 SER A O 1
ATOM 582 N N . ALA A 1 73 ? 13.089 -7.846 -11.402 1.00 93.06 73 ALA A N 1
ATOM 583 C CA . ALA A 1 73 ? 14.328 -7.975 -10.636 1.00 93.06 73 ALA A CA 1
ATOM 584 C C . ALA A 1 73 ? 14.098 -8.476 -9.196 1.00 93.06 73 ALA A C 1
ATOM 586 O O . ALA A 1 73 ? 14.983 -8.370 -8.347 1.00 93.06 73 ALA A O 1
ATOM 587 N N . VAL A 1 74 ? 12.895 -8.977 -8.895 1.00 93.06 74 VAL A N 1
ATOM 588 C CA . VAL A 1 74 ? 12.518 -9.514 -7.580 1.00 93.06 74 VAL A CA 1
ATOM 589 C C . VAL A 1 74 ? 12.332 -11.016 -7.688 1.00 93.06 74 VAL A C 1
ATOM 591 O O . VAL A 1 74 ? 11.470 -11.501 -8.419 1.00 93.06 74 VAL A O 1
ATOM 594 N N . THR A 1 75 ? 13.091 -11.762 -6.896 1.00 95.62 75 THR A N 1
ATOM 595 C CA . THR A 1 75 ? 12.894 -13.208 -6.768 1.00 95.62 75 THR A CA 1
ATOM 596 C C . THR A 1 75 ? 11.595 -13.532 -6.020 1.00 95.62 75 THR A C 1
ATOM 598 O O . THR A 1 75 ? 11.087 -12.746 -5.211 1.00 95.62 75 THR A O 1
ATOM 601 N N . LYS A 1 76 ? 11.055 -14.741 -6.218 1.00 95.50 76 LYS A N 1
ATOM 602 C CA . LYS A 1 76 ? 9.868 -15.214 -5.480 1.00 95.50 76 LYS A CA 1
ATOM 603 C C . LYS A 1 76 ? 10.054 -15.117 -3.958 1.00 95.50 76 LYS A C 1
ATOM 605 O O . LYS A 1 76 ? 9.123 -14.751 -3.242 1.00 95.50 76 LYS A O 1
ATOM 610 N N . GLU A 1 77 ? 11.252 -15.419 -3.470 1.00 96.44 77 GLU A N 1
ATOM 611 C CA . GLU A 1 77 ? 11.603 -15.383 -2.047 1.00 96.44 77 GLU A CA 1
ATOM 612 C C . GLU A 1 77 ? 11.617 -13.958 -1.492 1.00 96.44 77 GLU A C 1
ATOM 614 O O . GLU A 1 77 ? 11.045 -13.700 -0.432 1.00 96.44 77 GLU A O 1
ATOM 619 N N . GLU A 1 78 ? 12.196 -13.006 -2.225 1.00 95.25 78 GLU A N 1
ATOM 620 C CA . GLU A 1 78 ? 12.180 -11.593 -1.847 1.00 95.25 78 GLU A CA 1
ATOM 621 C C . GLU A 1 78 ? 10.763 -11.019 -1.833 1.00 95.25 78 GLU A C 1
ATOM 623 O O . GLU A 1 78 ? 10.404 -10.320 -0.879 1.00 95.25 78 GLU A O 1
ATOM 628 N N . LYS A 1 79 ? 9.942 -11.364 -2.836 1.00 95.50 79 LYS A N 1
ATOM 629 C CA . LYS A 1 79 ? 8.522 -10.989 -2.886 1.00 95.50 79 LYS A CA 1
ATOM 630 C C . LYS A 1 79 ? 7.784 -11.514 -1.658 1.00 95.50 79 LYS A C 1
ATOM 632 O O . LYS A 1 79 ? 7.144 -10.742 -0.947 1.00 95.50 79 LYS A O 1
ATOM 637 N N . LEU A 1 80 ? 7.920 -12.805 -1.349 1.00 97.19 80 LEU A N 1
ATOM 638 C CA . LEU A 1 80 ? 7.289 -13.413 -0.173 1.00 97.19 80 LEU A CA 1
ATOM 639 C C . LEU A 1 80 ? 7.773 -12.789 1.138 1.00 97.19 80 LEU A C 1
ATOM 641 O O . LEU A 1 80 ? 6.963 -12.540 2.031 1.00 97.19 80 LEU A O 1
ATOM 645 N N . ARG A 1 81 ? 9.074 -12.509 1.265 1.00 96.81 81 ARG A N 1
ATOM 646 C CA . ARG A 1 81 ? 9.644 -11.858 2.450 1.00 96.81 81 ARG A CA 1
ATOM 647 C C . ARG A 1 81 ? 9.050 -10.468 2.661 1.00 96.81 81 ARG A C 1
ATOM 649 O O . ARG A 1 81 ? 8.664 -10.144 3.784 1.00 96.81 81 ARG A O 1
ATOM 656 N N . TYR A 1 82 ? 8.944 -9.668 1.600 1.00 95.81 82 TYR A N 1
ATOM 657 C CA . TYR A 1 82 ? 8.347 -8.336 1.675 1.00 95.81 82 TYR A CA 1
ATOM 658 C C . TY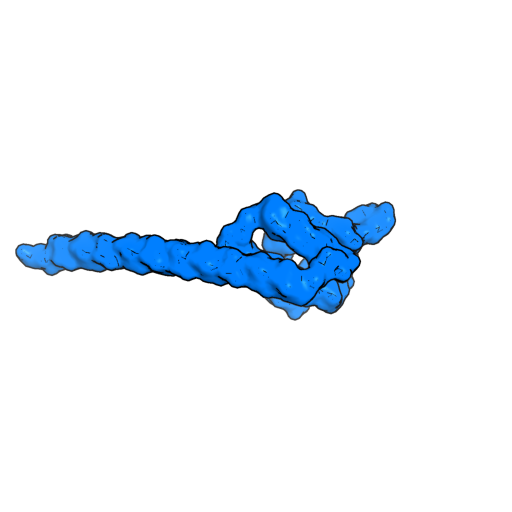R A 1 82 ? 6.865 -8.405 2.067 1.00 95.81 82 TYR A C 1
ATOM 660 O O . TYR A 1 82 ? 6.455 -7.749 3.023 1.00 95.81 82 TYR A O 1
ATOM 668 N N . LEU A 1 83 ? 6.080 -9.269 1.416 1.00 96.31 83 LEU A N 1
ATOM 669 C CA . LEU A 1 83 ? 4.656 -9.446 1.725 1.00 96.31 83 LEU A CA 1
ATOM 670 C C . LEU A 1 83 ? 4.423 -9.924 3.165 1.00 96.31 83 LEU A C 1
ATOM 672 O O . LEU A 1 83 ? 3.545 -9.409 3.853 1.00 96.31 83 LEU A O 1
ATOM 676 N N . ARG A 1 84 ? 5.240 -10.858 3.668 1.00 96.88 84 ARG A N 1
ATOM 677 C CA . ARG A 1 84 ? 5.179 -11.304 5.072 1.00 96.88 84 ARG A CA 1
ATOM 678 C C . ARG A 1 84 ? 5.495 -10.175 6.050 1.00 96.88 84 ARG A C 1
ATOM 680 O O . ARG A 1 84 ? 4.850 -10.097 7.094 1.00 96.88 84 ARG A O 1
ATOM 687 N N . LYS A 1 85 ? 6.447 -9.296 5.715 1.00 95.38 85 LYS A N 1
ATOM 688 C CA . LYS A 1 85 ? 6.754 -8.107 6.520 1.00 95.38 85 LYS A CA 1
ATOM 689 C C . LYS A 1 85 ? 5.548 -7.166 6.591 1.00 95.38 85 LYS A C 1
ATOM 691 O O . LYS A 1 85 ? 5.183 -6.767 7.692 1.00 95.38 85 LYS A O 1
ATOM 696 N N . GLN A 1 86 ? 4.901 -6.873 5.460 1.00 95.94 86 GLN A N 1
ATOM 697 C CA . GLN A 1 86 ? 3.705 -6.020 5.457 1.00 95.94 86 GLN A CA 1
ATOM 698 C C . GLN A 1 86 ? 2.532 -6.673 6.194 1.00 95.94 86 GLN A C 1
ATOM 700 O O . GLN A 1 86 ? 1.887 -6.022 7.007 1.00 95.94 86 GLN A O 1
ATOM 705 N N . ARG A 1 87 ? 2.320 -7.987 6.024 1.00 97.00 87 ARG A N 1
ATOM 706 C CA . ARG A 1 87 ? 1.315 -8.736 6.796 1.00 97.00 87 ARG A CA 1
ATOM 707 C C . ARG A 1 87 ? 1.547 -8.616 8.303 1.00 97.00 87 ARG A C 1
ATOM 709 O O . ARG A 1 87 ? 0.590 -8.438 9.048 1.00 97.00 87 ARG A O 1
ATOM 716 N N . LYS A 1 88 ? 2.797 -8.746 8.761 1.00 95.81 88 LYS A N 1
ATOM 717 C CA . LYS A 1 88 ? 3.136 -8.603 10.183 1.00 95.81 88 LYS A CA 1
ATOM 718 C C . LYS A 1 88 ? 2.810 -7.194 10.688 1.00 95.81 88 LYS A C 1
ATOM 720 O O . LYS A 1 88 ? 2.173 -7.077 11.726 1.00 95.81 88 LYS A O 1
ATOM 725 N N . ARG A 1 89 ? 3.185 -6.157 9.932 1.00 94.12 89 ARG A N 1
ATOM 726 C CA . ARG A 1 89 ? 2.884 -4.758 10.271 1.00 94.12 89 ARG A CA 1
ATOM 727 C C . ARG A 1 89 ? 1.379 -4.504 10.378 1.00 94.12 89 ARG A C 1
ATOM 729 O O . ARG A 1 89 ? 0.933 -3.929 11.362 1.00 94.12 89 ARG A O 1
ATOM 736 N N . LEU A 1 90 ? 0.602 -4.972 9.402 1.00 96.56 90 LEU A N 1
ATOM 737 C CA . LEU A 1 90 ? -0.855 -4.844 9.423 1.00 96.56 90 LEU A CA 1
ATOM 738 C C . LEU A 1 90 ? -1.470 -5.554 10.639 1.00 96.56 90 LEU A C 1
ATOM 740 O O . LEU A 1 90 ? -2.376 -5.023 11.268 1.00 96.56 90 LEU A O 1
ATOM 744 N N . LEU A 1 91 ? -0.957 -6.730 11.010 1.00 97.44 91 LEU A N 1
ATOM 745 C CA . LEU A 1 91 ? -1.423 -7.441 12.201 1.00 97.44 91 LEU A CA 1
ATOM 746 C C . LEU A 1 91 ? -1.128 -6.665 13.497 1.00 97.44 91 LEU A C 1
ATOM 748 O O . LEU A 1 91 ? -1.967 -6.627 14.391 1.00 97.44 91 LEU A O 1
ATOM 752 N N . GLU A 1 92 ? 0.040 -6.028 13.597 1.00 96.00 92 GLU A N 1
ATOM 753 C CA . GLU A 1 92 ? 0.397 -5.166 14.734 1.00 96.00 92 GLU A CA 1
ATOM 754 C C . GLU A 1 92 ? -0.511 -3.925 14.826 1.00 96.00 92 GLU A C 1
ATOM 756 O O . GLU A 1 92 ? -0.930 -3.552 15.926 1.00 96.00 92 GLU A O 1
ATOM 761 N N . ASP A 1 93 ? -0.870 -3.323 13.687 1.00 95.94 93 ASP A N 1
ATOM 762 C CA . ASP A 1 93 ? -1.837 -2.218 13.617 1.00 95.94 93 ASP A CA 1
ATOM 763 C C . ASP A 1 93 ? -3.239 -2.662 14.059 1.00 95.94 93 ASP A C 1
ATOM 765 O O . ASP A 1 93 ? -3.855 -2.008 14.899 1.00 95.94 93 ASP A O 1
ATOM 769 N N . ILE A 1 94 ? -3.712 -3.821 13.585 1.00 97.50 94 ILE A N 1
ATOM 770 C CA . ILE A 1 94 ? -4.994 -4.406 14.006 1.00 97.50 94 ILE A CA 1
ATOM 771 C C . ILE A 1 94 ? -5.016 -4.639 15.520 1.00 97.50 94 ILE A C 1
ATOM 773 O O . ILE A 1 94 ? -5.967 -4.231 16.182 1.00 97.50 94 ILE A O 1
ATOM 777 N N . HIS A 1 95 ? -3.971 -5.246 16.091 1.00 98.12 95 HIS A N 1
ATOM 778 C CA . HIS A 1 95 ? -3.902 -5.464 17.540 1.00 98.12 95 HIS A CA 1
ATOM 7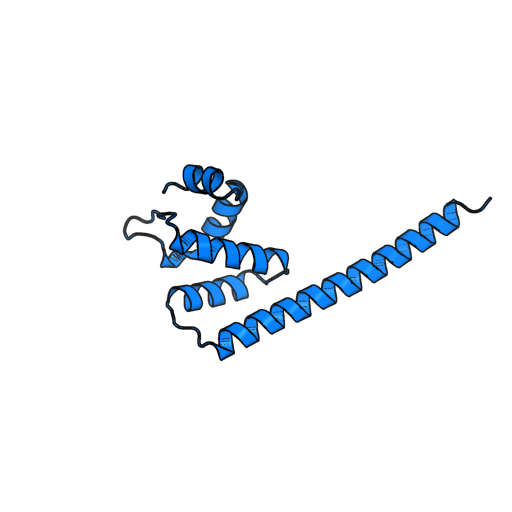79 C C . HIS A 1 95 ? -3.916 -4.145 18.326 1.00 98.12 95 HIS A C 1
ATOM 781 O O . HIS A 1 95 ? -4.553 -4.053 19.374 1.00 98.12 95 HIS A O 1
ATOM 787 N N . SER A 1 96 ? -3.239 -3.113 17.818 1.00 97.19 96 SER A N 1
ATOM 788 C CA . SER A 1 96 ? -3.211 -1.791 18.451 1.00 97.19 96 SER A CA 1
ATOM 789 C C . SER A 1 96 ? -4.582 -1.112 18.402 1.00 97.19 96 SER A C 1
ATOM 791 O O . SER A 1 96 ? -5.047 -0.586 19.410 1.00 97.19 96 SER A O 1
ATOM 793 N N . LYS A 1 97 ? -5.261 -1.175 17.252 1.00 97.88 97 LYS A N 1
ATOM 794 C CA . LYS A 1 97 ? -6.622 -0.655 17.076 1.00 97.88 97 LYS A CA 1
ATOM 795 C C . LYS A 1 97 ?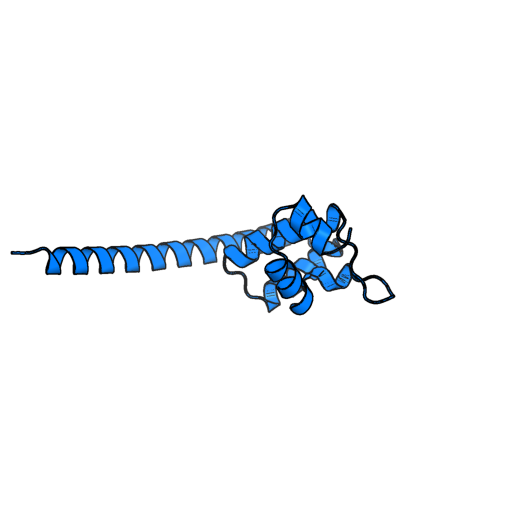 -7.636 -1.391 17.944 1.00 97.88 97 LYS A C 1
ATOM 797 O O . LYS A 1 97 ? -8.465 -0.729 18.554 1.00 97.88 97 LYS A O 1
ATOM 802 N N . GLN A 1 98 ? -7.529 -2.715 18.066 1.00 98.56 98 GLN A N 1
ATOM 803 C CA . GLN A 1 98 ? -8.379 -3.492 18.971 1.00 98.56 98 GLN A CA 1
ATOM 804 C C . GLN A 1 98 ? -8.205 -3.029 20.420 1.00 98.56 98 GLN A C 1
ATOM 806 O O . GLN A 1 98 ? -9.188 -2.764 21.096 1.00 98.56 98 GLN A O 1
ATOM 811 N N . LYS A 1 99 ? -6.963 -2.822 20.874 1.00 98.38 99 LYS A N 1
ATOM 812 C CA . LYS A 1 99 ? -6.706 -2.301 22.223 1.00 98.38 99 LYS A CA 1
ATOM 813 C C . LYS A 1 99 ? -7.345 -0.925 22.450 1.00 98.38 99 LYS A C 1
ATOM 815 O O . LYS A 1 99 ? -7.833 -0.656 23.543 1.00 98.38 99 LYS A O 1
ATOM 820 N N . PHE A 1 100 ? -7.312 -0.038 21.454 1.00 98.19 100 PHE A N 1
ATOM 821 C CA . PHE A 1 100 ? -7.977 1.264 21.556 1.00 98.19 100 PHE A CA 1
ATOM 822 C C . PHE A 1 100 ? -9.501 1.144 21.556 1.00 98.19 100 PHE A C 1
ATOM 824 O O . PHE A 1 100 ? -10.156 1.882 22.285 1.00 98.19 100 PHE A O 1
ATOM 831 N N . LEU A 1 101 ? -10.055 0.205 20.788 1.00 98.62 101 LEU A N 1
ATOM 832 C CA . LEU A 1 101 ? -11.481 -0.096 20.812 1.00 98.62 101 LEU A CA 1
ATOM 833 C C . LEU A 1 101 ? -11.914 -0.560 22.210 1.00 98.62 101 LEU A C 1
ATOM 835 O O . LEU A 1 101 ? -12.822 0.032 22.778 1.00 98.62 101 LEU A O 1
ATOM 839 N N . ASP A 1 102 ? -11.176 -1.492 22.820 1.00 98.50 102 ASP A N 1
ATOM 840 C CA . ASP A 1 102 ? -11.460 -1.977 24.177 1.00 98.50 102 ASP A CA 1
ATOM 841 C C . ASP A 1 102 ? -11.431 -0.836 25.222 1.00 98.50 102 ASP A C 1
ATOM 843 O O . ASP A 1 102 ? -12.197 -0.826 26.187 1.00 98.50 102 ASP A O 1
ATOM 847 N N . GLN A 1 103 ? -10.545 0.153 25.045 1.00 98.25 103 GLN A N 1
ATOM 848 C CA . GLN A 1 103 ? -10.488 1.341 25.907 1.00 98.25 103 GLN A CA 1
ATOM 849 C C . GLN A 1 103 ? -11.698 2.258 25.717 1.00 98.25 103 GLN A C 1
ATOM 851 O O . GLN A 1 103 ? -12.210 2.789 26.701 1.00 98.25 103 GLN A O 1
ATOM 856 N N . LEU A 1 104 ? -12.153 2.448 24.477 1.00 98.38 104 LEU A N 1
ATOM 857 C CA . LEU A 1 104 ? -13.365 3.212 24.183 1.00 98.38 104 LEU A CA 1
ATOM 858 C C . LEU A 1 104 ? -14.604 2.526 24.760 1.00 98.38 104 LEU A C 1
ATOM 860 O O . LEU A 1 104 ? -15.411 3.197 25.396 1.00 98.38 104 LEU A O 1
ATOM 864 N N . ASP A 1 105 ? -14.707 1.205 24.624 1.00 98.38 105 ASP A N 1
ATOM 865 C CA . ASP A 1 105 ? -15.805 0.418 25.192 1.00 98.38 105 ASP A CA 1
ATOM 866 C C . ASP A 1 105 ? -15.863 0.561 26.719 1.00 98.38 105 ASP A C 1
ATOM 868 O O . ASP A 1 105 ? -16.937 0.736 27.297 1.00 98.38 105 ASP A O 1
ATOM 872 N N . TYR A 1 106 ? -14.703 0.567 27.388 1.00 98.00 106 TYR A N 1
ATOM 873 C CA . TYR A 1 106 ? -14.637 0.836 28.824 1.00 98.00 106 TYR A CA 1
ATOM 874 C C . TYR A 1 106 ? -15.137 2.243 29.182 1.00 98.00 106 TYR A C 1
ATOM 876 O O . TYR A 1 106 ? -15.889 2.388 30.145 1.00 98.00 106 TYR A O 1
ATOM 884 N N . LEU A 1 107 ? -14.745 3.270 28.419 1.00 98.12 107 LEU A N 1
ATOM 885 C CA . LEU A 1 107 ? -15.205 4.643 28.648 1.00 98.12 107 LEU A CA 1
ATOM 886 C C . LEU A 1 107 ? -16.721 4.775 28.445 1.00 98.12 107 LEU A C 1
ATOM 888 O O . LEU A 1 107 ? -17.394 5.370 29.282 1.00 98.12 107 LEU A O 1
ATOM 892 N N . ILE A 1 108 ? -17.272 4.170 27.390 1.00 98.19 108 ILE A N 1
ATOM 893 C CA . ILE A 1 108 ? -18.722 4.133 27.145 1.00 98.19 108 ILE A CA 1
ATOM 894 C C . ILE A 1 108 ? -19.435 3.485 28.335 1.00 98.19 108 ILE A C 1
ATOM 896 O O . ILE A 1 108 ? -20.343 4.081 28.910 1.00 98.19 108 ILE A O 1
ATOM 900 N N . PHE A 1 109 ? -18.959 2.321 28.785 1.00 97.44 109 PHE A N 1
ATOM 901 C CA . PHE A 1 109 ? -19.522 1.637 29.947 1.00 97.44 109 PHE A CA 1
ATOM 902 C C . PHE A 1 109 ? -19.476 2.486 31.225 1.00 97.44 109 PHE A C 1
ATOM 904 O O . PHE A 1 109 ? -20.353 2.352 32.075 1.00 97.44 109 PHE A O 1
ATOM 911 N N . THR A 1 110 ? -18.460 3.335 31.413 1.00 96.81 110 THR A N 1
ATOM 912 C CA . THR A 1 110 ? -18.409 4.222 32.585 1.00 96.81 110 THR A CA 1
ATOM 913 C C . THR A 1 110 ? -19.417 5.364 32.527 1.00 96.81 110 THR A C 1
ATOM 915 O O . THR A 1 110 ? -19.940 5.717 33.579 1.00 96.81 110 THR A O 1
ATOM 918 N N . GLU A 1 111 ? -19.717 5.895 31.340 1.00 95.94 111 GLU A N 1
ATOM 919 C CA . GLU A 1 111 ? -20.700 6.973 31.150 1.00 95.94 111 GLU A CA 1
ATOM 920 C C . GLU A 1 111 ? -22.151 6.462 31.187 1.00 95.94 111 GLU A C 1
ATOM 922 O O . GLU A 1 111 ? -23.056 7.187 31.587 1.00 95.94 111 GLU A O 1
ATOM 927 N N . GLU A 1 112 ? -22.390 5.204 30.804 1.00 94.06 112 GLU A N 1
ATOM 928 C CA . GLU A 1 112 ? -23.721 4.576 30.838 1.00 94.06 112 GLU A CA 1
ATOM 929 C C . GLU A 1 112 ? -24.144 4.094 32.238 1.00 94.06 112 GLU A C 1
ATOM 931 O O . GLU A 1 112 ? -25.271 3.620 32.421 1.00 94.06 112 GLU A O 1
ATOM 936 N N . LYS A 1 113 ? -23.263 4.191 33.242 1.00 76.25 113 LYS A N 1
ATOM 937 C CA . LYS A 1 113 ? -23.617 3.838 34.622 1.00 76.25 113 LYS A CA 1
ATOM 938 C C . LYS A 1 113 ? -24.561 4.891 35.223 1.00 76.25 113 LYS A C 1
ATOM 940 O O . LYS A 1 113 ? -24.254 6.077 35.131 1.00 76.25 113 LYS A O 1
ATOM 945 N N . PRO A 1 114 ? -25.674 4.467 35.850 1.00 64.31 114 PRO A N 1
ATOM 946 C CA . PRO A 1 114 ? -26.613 5.365 36.520 1.00 64.31 114 PRO A CA 1
ATOM 947 C C . PRO A 1 114 ? -26.032 6.023 37.778 1.00 64.31 114 PRO A C 1
ATOM 949 O O . PRO A 1 114 ? -25.125 5.426 38.407 1.00 64.31 114 PRO A O 1
#

Organism: NCBI:txid2840777

pLDDT: mean 93.61, std 4.54, range [64.31, 98.62]

Secondary structure (DSSP, 8-state):
--HHHHHHHH---HHHHHHHHHTTTTGGGB-TTS-B---HHHHHHHHHHHHHHHTT--HHHHHHHHHHHHTT---HHHHHHHHHHHHHHHHHHHHHHHHHHHHHHHHHHHHS--

Radius of gyration: 18.93 Å; chains: 1; bounding box: 41×27×60 Å